Protein AF-A0A482V871-F1 (afdb_monomer_lite)

pLDDT: mean 84.36, std 13.16, range [38.84, 95.25]

Foldseek 3Di:
DQAWPDKDWDDDPDDDQPDDTDTDIDTDRPPDDDAKDFDDDVPDTQKIAGPPDVVRIDGDDDPRDDDDPVVCVVPDPD

Radius of gyration: 14.01 Å; chains: 1; bounding box: 32×28×39 Å

InterPro domains:
  IPR036179 Immunoglobulin-like domain superfamily [SSF48726] (12-48)

Structure (mmCIF, N/CA/C/O backbone):
data_AF-A0A482V871-F1
#
_entry.id   AF-A0A482V871-F1
#
loop_
_atom_site.group_PDB
_atom_site.id
_atom_site.type_symbol
_atom_site.label_atom_id
_atom_site.label_alt_id
_atom_site.label_comp_id
_atom_site.label_asym_id
_atom_site.label_entity_id
_atom_site.label_seq_id
_atom_site.pdbx_PDB_ins_code
_atom_site.Cartn_x
_atom_site.Cartn_y
_atom_site.Cartn_z
_atom_site.occupancy
_atom_site.B_iso_or_equiv
_atom_site.auth_seq_id
_atom_site.auth_comp_id
_atom_site.auth_asym_id
_atom_site.auth_atom_id
_atom_site.pdbx_PDB_model_num
ATOM 1 N N . SER A 1 1 ? 8.098 -16.696 -20.504 1.00 50.41 1 SER A N 1
ATOM 2 C CA . SER A 1 1 ? 7.199 -15.550 -20.278 1.00 50.41 1 SER A CA 1
ATOM 3 C C . SER A 1 1 ? 7.595 -14.906 -18.968 1.00 50.41 1 SER A C 1
ATOM 5 O O . SER A 1 1 ? 7.576 -15.600 -17.962 1.00 50.41 1 SER A O 1
ATOM 7 N N . SER A 1 2 ? 8.017 -13.645 -18.979 1.00 59.31 2 SER A N 1
ATOM 8 C CA . SER A 1 2 ? 8.398 -12.911 -17.766 1.00 59.31 2 SER A CA 1
ATOM 9 C C . SER A 1 2 ? 7.130 -12.356 -17.119 1.00 59.31 2 SER A C 1
ATOM 11 O O . SER A 1 2 ? 6.358 -11.651 -17.772 1.00 59.31 2 SER A O 1
ATOM 13 N N . SER A 1 3 ? 6.866 -12.727 -15.874 1.00 67.75 3 SER A N 1
ATOM 14 C CA . SER A 1 3 ? 5.643 -12.372 -15.150 1.00 67.75 3 SER A CA 1
ATOM 15 C C . SER A 1 3 ? 5.954 -12.154 -13.677 1.00 67.75 3 SER A C 1
ATOM 17 O O . SER A 1 3 ? 7.018 -12.539 -13.207 1.00 67.75 3 SER A O 1
ATOM 19 N N . LEU A 1 4 ? 5.008 -11.569 -12.940 1.00 77.88 4 LEU A N 1
ATOM 20 C CA . LEU A 1 4 ? 5.071 -11.474 -11.483 1.00 77.88 4 LEU A CA 1
ATOM 21 C C . LEU A 1 4 ? 5.417 -12.843 -10.878 1.00 77.88 4 LEU A C 1
ATOM 23 O O . LEU A 1 4 ? 4.631 -13.786 -10.976 1.00 77.88 4 LEU A O 1
ATOM 27 N N . LYS A 1 5 ? 6.595 -12.937 -10.267 1.00 81.12 5 LYS A N 1
ATOM 28 C CA . LYS A 1 5 ? 7.138 -14.189 -9.745 1.00 81.12 5 LYS A CA 1
ATOM 29 C C . LYS A 1 5 ? 6.671 -14.464 -8.326 1.00 81.12 5 LYS A C 1
ATOM 31 O O . LYS A 1 5 ? 6.390 -15.606 -7.976 1.00 81.12 5 LYS A O 1
ATOM 36 N N . SER A 1 6 ? 6.590 -13.427 -7.495 1.00 84.12 6 SER A N 1
ATOM 37 C CA . SER A 1 6 ? 6.054 -13.561 -6.141 1.00 84.12 6 SER A CA 1
ATOM 38 C C . SER A 1 6 ? 5.463 -12.258 -5.624 1.00 84.12 6 SER A C 1
ATOM 40 O O . SER A 1 6 ? 5.917 -11.174 -5.990 1.00 84.12 6 SER A O 1
ATOM 42 N N . VAL A 1 7 ? 4.468 -12.387 -4.745 1.00 88.44 7 VAL A N 1
ATOM 43 C CA . VAL A 1 7 ? 3.932 -11.304 -3.914 1.00 88.44 7 VAL A CA 1
ATOM 44 C C . VAL A 1 7 ? 3.849 -11.814 -2.487 1.00 88.44 7 VAL A C 1
ATOM 46 O O . VAL A 1 7 ? 3.330 -12.904 -2.245 1.00 88.44 7 VAL A O 1
ATOM 49 N N . ARG A 1 8 ? 4.332 -11.019 -1.535 1.00 91.62 8 ARG A N 1
ATOM 50 C CA . ARG A 1 8 ? 4.135 -11.246 -0.105 1.00 91.62 8 ARG A CA 1
ATOM 51 C C . AR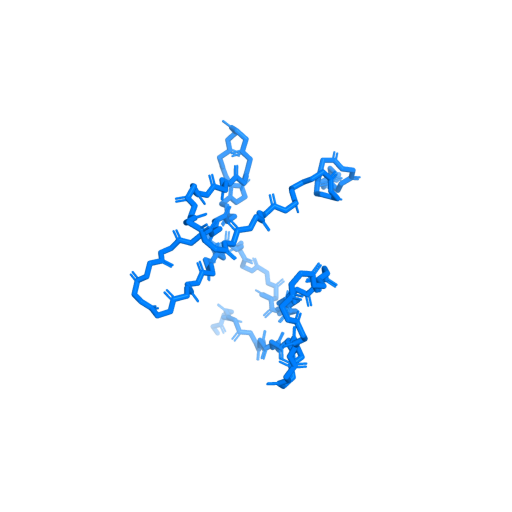G A 1 8 ? 3.546 -10.007 0.536 1.00 91.62 8 ARG A C 1
ATOM 53 O O . ARG A 1 8 ? 4.134 -8.929 0.503 1.00 91.62 8 ARG A O 1
ATOM 60 N N . ILE A 1 9 ? 2.391 -10.197 1.156 1.00 91.81 9 ILE A N 1
ATOM 61 C CA . ILE A 1 9 ? 1.711 -9.169 1.926 1.00 91.81 9 ILE A CA 1
ATOM 62 C C . ILE A 1 9 ? 2.024 -9.381 3.404 1.00 91.81 9 ILE A C 1
ATOM 64 O O . ILE A 1 9 ? 1.786 -10.462 3.939 1.00 91.81 9 ILE A O 1
ATOM 68 N N . ARG A 1 10 ? 2.560 -8.352 4.063 1.00 92.56 10 ARG A N 1
ATOM 69 C CA . ARG A 1 10 ? 2.760 -8.334 5.514 1.00 92.56 10 ARG A CA 1
ATOM 70 C C . ARG A 1 10 ? 1.852 -7.284 6.128 1.00 92.56 10 ARG A C 1
ATOM 72 O O . ARG A 1 10 ? 2.024 -6.087 5.890 1.00 92.56 10 ARG A O 1
ATOM 79 N N . VAL A 1 11 ? 0.898 -7.755 6.917 1.00 91.25 11 VAL A N 1
ATOM 80 C CA . VAL A 1 11 ? -0.034 -6.930 7.684 1.00 91.25 11 VAL A CA 1
ATOM 81 C C . VAL A 1 11 ? -0.157 -7.517 9.091 1.00 91.25 11 VAL A C 1
ATOM 83 O O . VAL A 1 11 ? -0.073 -8.739 9.232 1.00 91.25 11 VAL A O 1
ATOM 86 N N . PRO A 1 12 ? -0.322 -6.694 10.137 1.00 91.06 12 PRO A N 1
ATOM 87 C CA . PRO A 1 12 ? -0.639 -7.210 11.463 1.00 91.06 12 PRO A CA 1
ATOM 88 C C . PRO A 1 12 ? -2.006 -7.905 11.455 1.00 91.06 12 PRO A C 1
ATOM 90 O O . PRO A 1 12 ? -2.938 -7.421 10.816 1.00 91.06 12 PRO A O 1
ATOM 93 N N . GLU A 1 13 ? -2.129 -9.014 12.182 1.00 88.81 13 GLU A N 1
ATOM 94 C CA . GLU A 1 13 ? -3.387 -9.769 12.290 1.00 88.81 13 GLU A CA 1
ATOM 95 C C . GLU A 1 13 ? -4.459 -8.985 13.059 1.00 88.81 13 GLU A C 1
ATOM 97 O O . GLU A 1 13 ? -5.625 -8.952 12.672 1.00 88.81 13 GLU A O 1
ATOM 102 N N . VAL A 1 14 ? -4.047 -8.307 14.133 1.00 88.12 14 VAL A N 1
ATOM 103 C CA . VAL A 1 14 ? -4.905 -7.476 14.977 1.00 88.12 14 VAL A CA 1
ATOM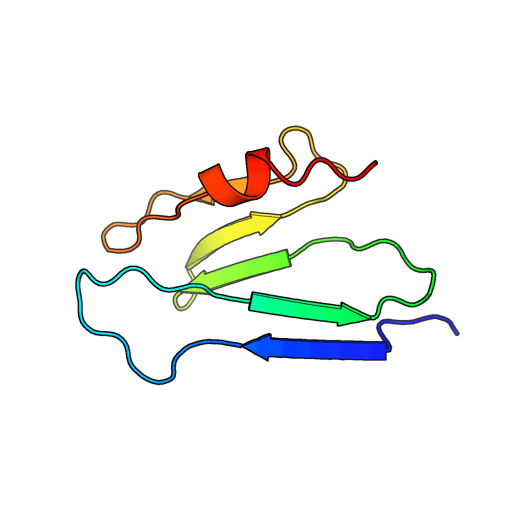 104 C C . VAL A 1 14 ? -4.152 -6.206 15.343 1.00 88.12 14 VAL A C 1
ATOM 106 O O . VAL A 1 14 ? -2.958 -6.238 15.638 1.00 88.12 14 VAL A O 1
ATOM 109 N N . VAL A 1 15 ? -4.864 -5.083 15.334 1.00 87.44 15 VAL A N 1
ATOM 110 C CA . VAL A 1 15 ? -4.332 -3.757 15.667 1.00 87.44 15 VAL A CA 1
ATOM 111 C C . VAL A 1 15 ? -5.262 -3.089 16.668 1.00 87.44 15 VAL A C 1
ATOM 113 O O . VAL A 1 15 ? -6.484 -3.251 16.576 1.00 87.44 15 VAL A O 1
ATOM 116 N N . LYS A 1 16 ? -4.722 -2.342 17.636 1.00 91.69 16 LYS A N 1
ATOM 117 C CA . LYS A 1 16 ? -5.574 -1.540 18.522 1.00 91.69 16 LYS A CA 1
ATOM 118 C C . LYS A 1 16 ? -5.961 -0.242 17.823 1.00 91.69 16 LYS A C 1
ATOM 120 O O . LYS A 1 16 ? -5.178 0.351 17.084 1.00 91.69 16 LYS A O 1
ATOM 125 N N . SER A 1 17 ? -7.183 0.221 18.075 1.00 89.12 17 SER A N 1
ATOM 126 C CA . SER A 1 17 ? -7.652 1.501 17.542 1.00 89.12 17 SER A CA 1
ATOM 127 C C . SER A 1 17 ? -6.744 2.644 18.003 1.00 89.12 17 SER A C 1
ATOM 129 O O . SER A 1 17 ? -6.479 2.777 19.195 1.00 89.12 17 SER A O 1
ATOM 131 N N . GLY A 1 18 ? -6.317 3.484 17.060 1.00 88.75 18 GLY A N 1
ATOM 132 C CA . GLY A 1 18 ? -5.421 4.615 17.312 1.00 88.75 18 GLY A CA 1
ATOM 133 C C . GLY A 1 18 ? -3.929 4.292 17.191 1.00 88.75 18 GLY A C 1
ATOM 134 O O . GLY A 1 18 ? -3.127 5.221 17.208 1.00 88.75 18 GLY A O 1
ATOM 135 N N . GLU A 1 19 ? -3.543 3.022 17.032 1.00 90.88 19 GLU A N 1
ATOM 136 C CA . GLU A 1 19 ? -2.151 2.661 16.754 1.00 90.88 19 GLU A CA 1
ATOM 137 C C . GLU A 1 19 ? -1.798 2.857 15.274 1.00 90.88 19 GLU A C 1
ATOM 139 O O . GLU A 1 19 ? -2.594 2.589 14.371 1.00 90.88 19 GLU A O 1
ATOM 144 N N . THR A 1 20 ? -0.562 3.287 15.027 1.00 90.38 20 THR A N 1
ATOM 145 C CA . THR A 1 20 ? 0.013 3.347 13.682 1.00 90.38 20 THR A CA 1
ATOM 146 C C . THR A 1 20 ? 0.559 1.982 13.301 1.00 90.38 20 THR A C 1
ATOM 148 O O . THR A 1 20 ? 1.353 1.394 14.035 1.00 90.38 20 THR A O 1
ATOM 151 N N . VAL A 1 21 ? 0.200 1.506 12.111 1.00 90.38 21 VAL A N 1
ATOM 152 C CA . VAL A 1 21 ? 0.706 0.242 11.572 1.00 90.38 21 VAL A CA 1
ATOM 153 C C . VAL A 1 21 ? 1.284 0.413 10.181 1.00 90.38 21 VAL A C 1
ATOM 155 O O . VAL A 1 21 ? 0.911 1.312 9.433 1.00 90.38 21 VAL A O 1
ATOM 158 N N . THR A 1 22 ? 2.218 -0.469 9.831 1.00 90.12 22 THR A N 1
ATOM 159 C CA . THR A 1 22 ? 2.805 -0.520 8.491 1.00 90.12 22 THR A CA 1
ATOM 160 C C . THR A 1 22 ? 2.201 -1.690 7.727 1.00 90.12 22 THR A C 1
ATOM 162 O O . THR A 1 22 ? 2.294 -2.833 8.169 1.00 90.12 22 THR A O 1
ATOM 165 N N . LEU A 1 23 ? 1.615 -1.402 6.567 1.00 90.81 23 LEU A N 1
ATOM 166 C CA . LEU A 1 23 ? 1.223 -2.410 5.586 1.00 90.81 23 LEU A CA 1
ATOM 167 C C . LEU A 1 23 ? 2.355 -2.531 4.565 1.00 90.81 23 LEU A C 1
ATOM 169 O O . LEU A 1 23 ? 2.792 -1.523 4.010 1.00 90.81 23 LEU A O 1
ATOM 173 N N . SER A 1 24 ? 2.865 -3.737 4.330 1.00 90.19 24 SER A N 1
ATOM 174 C CA . SER A 1 24 ? 3.969 -3.957 3.388 1.00 90.19 24 SER A CA 1
ATOM 175 C C . SER A 1 24 ? 3.576 -4.937 2.294 1.00 90.19 24 SER A C 1
ATOM 177 O O . SER A 1 24 ? 2.981 -5.980 2.557 1.00 90.19 24 SER A O 1
ATOM 179 N N . CYS A 1 25 ? 3.935 -4.590 1.061 1.00 89.31 25 CYS A N 1
ATOM 180 C CA . CYS A 1 25 ? 3.803 -5.441 -0.112 1.00 89.31 25 CYS A CA 1
ATOM 181 C C . CYS A 1 25 ? 5.197 -5.622 -0.712 1.00 89.31 25 CYS A C 1
ATOM 183 O O . CYS A 1 25 ? 5.777 -4.674 -1.237 1.00 89.31 25 CYS A O 1
ATOM 185 N N . GLU A 1 26 ? 5.744 -6.825 -0.585 1.00 89.62 26 GLU A N 1
ATOM 186 C CA . GLU A 1 26 ? 6.959 -7.241 -1.280 1.00 89.62 26 GLU A CA 1
ATOM 187 C C . GLU A 1 26 ? 6.551 -7.928 -2.579 1.00 89.62 26 GLU A C 1
ATOM 189 O O . GLU A 1 26 ? 5.676 -8.794 -2.571 1.00 89.62 26 GLU A O 1
ATOM 194 N N . TYR A 1 27 ? 7.193 -7.583 -3.688 1.00 87.94 27 TYR A N 1
ATOM 195 C CA . TYR A 1 27 ? 6.923 -8.202 -4.978 1.00 87.94 27 TYR A CA 1
ATOM 196 C C . TYR A 1 27 ? 8.218 -8.408 -5.763 1.00 87.94 27 TYR A C 1
ATOM 198 O O . TYR A 1 27 ? 9.146 -7.608 -5.670 1.00 87.94 27 TYR A O 1
ATOM 206 N N . ASP A 1 28 ? 8.259 -9.478 -6.553 1.00 88.12 28 ASP A N 1
ATOM 207 C CA . ASP A 1 28 ? 9.320 -9.755 -7.523 1.00 88.12 28 ASP A CA 1
ATOM 208 C C . ASP A 1 28 ? 8.703 -9.750 -8.923 1.00 88.12 28 ASP A C 1
ATOM 210 O O . ASP A 1 28 ? 7.922 -10.638 -9.274 1.00 88.12 28 ASP A O 1
ATOM 214 N N . LEU A 1 29 ? 9.010 -8.705 -9.691 1.00 84.56 29 LEU A N 1
ATOM 215 C CA . LEU A 1 29 ? 8.488 -8.500 -11.043 1.00 84.56 29 LEU A CA 1
ATOM 216 C C . LEU A 1 29 ? 9.453 -8.982 -12.127 1.00 84.56 29 LEU A C 1
ATOM 218 O O . LEU A 1 29 ? 9.185 -8.768 -13.310 1.00 84.56 29 LEU A O 1
ATOM 222 N N . GLU A 1 30 ? 10.573 -9.595 -11.742 1.00 86.06 30 GLU A N 1
ATOM 223 C CA . GLU A 1 30 ? 11.683 -9.908 -12.634 1.00 86.06 30 GLU A CA 1
ATOM 224 C C . GLU A 1 30 ? 12.126 -8.665 -13.434 1.00 86.06 30 GLU A C 1
ATOM 226 O O . GLU A 1 30 ? 12.794 -7.784 -12.902 1.00 86.06 30 GLU A O 1
ATOM 231 N N . GLN A 1 31 ? 11.744 -8.577 -14.710 1.00 81.00 31 GLN A N 1
ATOM 232 C CA . GLN A 1 31 ? 12.099 -7.492 -15.638 1.00 81.00 31 GLN A CA 1
ATOM 233 C C . GLN A 1 31 ? 10.876 -6.671 -16.078 1.00 81.00 31 GLN A C 1
ATOM 235 O O . GLN A 1 31 ? 10.959 -5.870 -17.008 1.00 81.00 31 GLN A O 1
ATOM 240 N N . VAL A 1 32 ? 9.719 -6.885 -15.448 1.00 84.06 32 VAL A N 1
ATOM 241 C CA . VAL A 1 32 ? 8.467 -6.208 -15.796 1.00 84.06 32 VAL A CA 1
ATOM 242 C C . VAL A 1 32 ?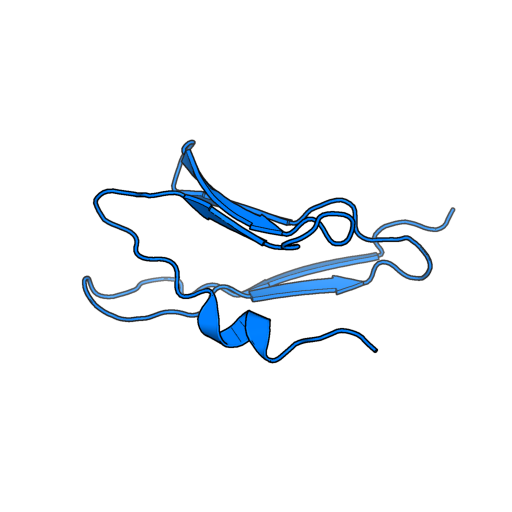 8.255 -5.000 -14.885 1.00 84.06 32 VAL A C 1
ATOM 244 O O . VAL A 1 32 ? 8.505 -5.041 -13.684 1.00 84.06 32 VAL A O 1
ATOM 247 N N . ALA A 1 33 ? 7.767 -3.897 -15.450 1.00 84.75 33 ALA A N 1
ATOM 248 C CA . ALA A 1 33 ? 7.426 -2.719 -14.664 1.00 84.75 33 ALA A CA 1
ATOM 249 C C . ALA A 1 33 ? 6.171 -2.959 -13.810 1.00 84.75 33 ALA A C 1
ATOM 251 O O . ALA A 1 33 ? 5.177 -3.519 -14.280 1.00 84.75 33 ALA A O 1
ATOM 252 N N . LEU A 1 34 ? 6.181 -2.453 -12.576 1.00 87.69 34 LEU A N 1
ATOM 253 C CA . LEU A 1 34 ? 4.988 -2.425 -11.737 1.00 87.69 34 LEU A CA 1
ATOM 254 C C . LEU A 1 34 ? 3.930 -1.521 -12.383 1.00 87.69 34 LEU A C 1
ATOM 256 O O . LEU A 1 34 ? 4.212 -0.372 -12.722 1.00 87.69 34 LEU A O 1
ATOM 260 N N . TYR A 1 35 ? 2.698 -2.018 -12.504 1.00 89.25 35 TYR A N 1
ATOM 261 C CA . TYR A 1 35 ? 1.583 -1.203 -12.984 1.00 89.25 35 TYR A CA 1
ATOM 262 C C . TYR A 1 35 ? 0.971 -0.356 -11.859 1.00 89.25 35 TYR A C 1
ATOM 264 O O . TYR A 1 35 ? 0.931 0.868 -11.958 1.00 89.25 35 TYR A O 1
ATOM 272 N N . THR A 1 36 ? 0.516 -0.989 -10.773 1.00 91.88 36 THR A N 1
ATOM 273 C CA . THR A 1 36 ? -0.086 -0.294 -9.627 1.00 91.88 36 THR A CA 1
ATOM 274 C C . THR A 1 36 ? -0.068 -1.159 -8.367 1.00 91.88 36 THR A C 1
ATOM 276 O O . THR A 1 36 ? -0.133 -2.383 -8.455 1.00 91.88 36 THR A O 1
ATOM 279 N N . ILE A 1 37 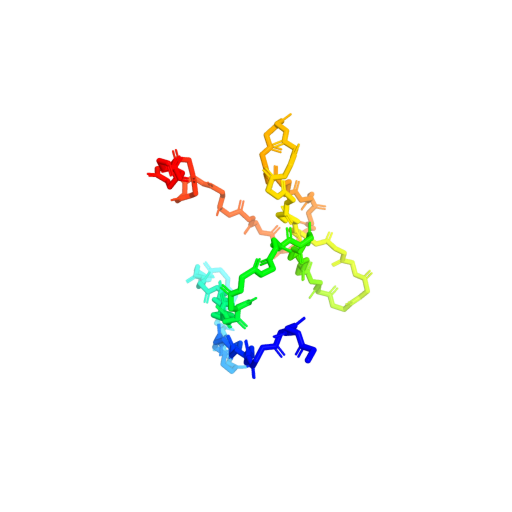? -0.031 -0.519 -7.198 1.00 92.56 37 ILE A N 1
ATOM 280 C CA . ILE A 1 37 ? -0.401 -1.117 -5.908 1.00 92.56 37 ILE A CA 1
ATOM 281 C C . ILE A 1 37 ? -1.593 -0.337 -5.375 1.00 92.56 37 ILE A C 1
ATOM 283 O O . ILE A 1 37 ? -1.590 0.894 -5.398 1.00 92.56 37 ILE A O 1
ATOM 287 N N . LYS A 1 38 ? -2.600 -1.043 -4.870 1.00 94.81 38 LYS A N 1
ATOM 288 C CA . LYS A 1 38 ? -3.777 -0.440 -4.249 1.00 94.81 38 LYS A CA 1
ATOM 289 C C . LYS A 1 38 ? -4.079 -1.137 -2.938 1.00 94.81 38 LYS A C 1
ATOM 291 O O . LYS A 1 38 ? -4.055 -2.364 -2.882 1.00 94.81 38 LYS A O 1
ATOM 296 N N . TRP A 1 39 ? -4.392 -0.353 -1.915 1.00 94.38 39 TRP A N 1
ATOM 297 C CA . TRP A 1 39 ? -4.899 -0.866 -0.651 1.00 94.38 39 TRP A CA 1
ATOM 298 C C . TRP A 1 39 ? -6.358 -0.483 -0.472 1.00 94.38 39 TRP A C 1
ATOM 300 O O . TRP A 1 39 ? -6.752 0.671 -0.670 1.00 94.38 39 TRP A O 1
ATOM 310 N N . TYR A 1 40 ? -7.136 -1.478 -0.064 1.00 93.25 40 TYR A N 1
ATOM 311 C CA . TYR A 1 40 ? -8.564 -1.372 0.163 1.00 93.25 40 TYR A CA 1
ATOM 312 C C . TYR A 1 40 ? -8.884 -1.751 1.600 1.00 93.25 40 TYR A C 1
ATOM 314 O O . TYR A 1 40 ? -8.330 -2.705 2.147 1.00 93.25 40 TYR A O 1
ATOM 322 N N . TRP A 1 41 ? -9.791 -1.000 2.210 1.00 89.44 41 TRP A N 1
ATOM 323 C CA . TRP A 1 41 ? -10.458 -1.398 3.436 1.00 89.44 41 TRP A CA 1
ATOM 324 C C . TRP A 1 41 ? -11.897 -1.712 3.066 1.00 89.44 41 TRP A C 1
ATOM 326 O O . TRP A 1 41 ? -12.660 -0.809 2.707 1.00 89.44 41 TRP A O 1
ATOM 336 N N . LYS A 1 42 ? -12.255 -2.999 3.126 1.00 88.19 42 LYS A N 1
ATOM 337 C CA . LYS A 1 42 ? -13.460 -3.516 2.463 1.00 88.19 42 LYS A CA 1
ATOM 338 C C . LYS A 1 42 ? -13.412 -3.127 0.979 1.00 88.19 42 LYS A C 1
ATOM 340 O O . LYS A 1 42 ? -12.416 -3.412 0.326 1.00 88.19 42 LYS A O 1
ATOM 345 N N . ASP A 1 43 ? -14.414 -2.410 0.487 1.00 92.81 43 ASP A N 1
ATOM 346 C CA . ASP A 1 43 ? -14.523 -2.022 -0.922 1.00 92.81 43 ASP A CA 1
ATOM 347 C C . ASP A 1 43 ? -14.020 -0.597 -1.203 1.00 92.81 43 ASP A C 1
ATOM 349 O O . ASP A 1 43 ? -14.144 -0.098 -2.321 1.00 92.81 43 ASP A O 1
ATOM 353 N N . VAL A 1 44 ? -13.457 0.084 -0.198 1.00 93.38 44 VAL A N 1
ATOM 354 C CA . VAL A 1 44 ? -13.013 1.476 -0.332 1.00 93.38 44 VAL A CA 1
ATOM 355 C C . VAL A 1 44 ? -11.499 1.542 -0.444 1.00 93.38 44 VAL A C 1
ATOM 357 O O . VAL A 1 44 ? -10.766 1.135 0.460 1.00 93.38 44 VAL A O 1
ATOM 360 N N . GLU A 1 45 ? -11.033 2.078 -1.568 1.00 95.25 45 GLU A N 1
ATOM 361 C CA . GLU A 1 45 ? -9.622 2.353 -1.804 1.00 95.25 45 GLU A CA 1
ATOM 362 C C . GLU A 1 45 ? -9.154 3.487 -0.891 1.00 95.25 45 GLU A C 1
ATOM 364 O O . GLU A 1 45 ? -9.712 4.583 -0.928 1.00 95.25 45 GLU A O 1
ATOM 369 N N . PHE A 1 46 ? -8.123 3.235 -0.085 1.00 94.69 46 PHE A N 1
ATOM 370 C CA . PHE A 1 46 ? -7.561 4.248 0.813 1.00 94.69 46 PHE A CA 1
ATOM 371 C C . PHE A 1 46 ? -6.126 4.647 0.455 1.00 94.69 46 PHE A C 1
ATOM 373 O O . PHE A 1 46 ? -5.681 5.728 0.840 1.00 94.69 46 PHE A O 1
ATOM 380 N N . TYR A 1 47 ? -5.419 3.837 -0.338 1.00 94.69 47 TYR A N 1
ATOM 381 C CA . TYR A 1 47 ? -4.096 4.172 -0.867 1.00 94.69 47 TYR A CA 1
ATOM 382 C C . TYR A 1 47 ? -3.885 3.597 -2.268 1.00 94.69 47 TYR A C 1
ATOM 384 O O . TYR A 1 47 ? -4.278 2.462 -2.549 1.00 94.69 47 TYR A O 1
ATOM 392 N N . ARG A 1 48 ? -3.171 4.351 -3.108 1.00 95.00 48 ARG A N 1
ATOM 393 C CA . ARG A 1 48 ? -2.681 3.928 -4.422 1.00 95.00 48 ARG A CA 1
ATOM 394 C C . ARG A 1 48 ? -1.226 4.327 -4.623 1.00 95.00 48 ARG A C 1
ATOM 396 O O . ARG A 1 48 ? -0.859 5.456 -4.316 1.00 95.00 48 ARG A O 1
ATOM 403 N N . PHE A 1 49 ? -0.455 3.449 -5.254 1.00 91.88 49 PHE A N 1
ATOM 404 C CA . PHE A 1 49 ? 0.839 3.747 -5.859 1.00 91.88 49 PHE A CA 1
ATOM 405 C C . PHE A 1 49 ? 0.809 3.401 -7.353 1.00 91.88 49 PHE A C 1
ATOM 407 O O . PHE A 1 49 ? 0.419 2.292 -7.734 1.00 91.88 49 PHE A O 1
ATOM 414 N N . VAL A 1 50 ? 1.192 4.354 -8.201 1.00 93.25 50 VAL A N 1
ATOM 415 C CA . VAL A 1 50 ? 1.348 4.211 -9.653 1.00 93.25 50 VAL A CA 1
ATOM 416 C C . VAL A 1 50 ? 2.713 4.803 -10.021 1.00 93.25 50 VAL A C 1
ATOM 418 O O . VAL A 1 50 ? 2.835 6.024 -10.085 1.00 93.25 50 VAL A O 1
ATOM 421 N N . PRO A 1 51 ? 3.743 3.979 -10.296 1.00 90.50 51 PRO A N 1
ATOM 422 C CA . PRO A 1 51 ? 5.106 4.466 -10.548 1.00 90.50 51 PRO A CA 1
ATOM 423 C C . PRO A 1 51 ? 5.225 5.500 -11.673 1.00 90.50 51 PRO A C 1
ATOM 425 O O . PRO A 1 51 ? 6.166 6.280 -11.704 1.00 90.50 51 PRO A O 1
ATOM 428 N N . LYS A 1 52 ? 4.287 5.473 -12.626 1.00 89.25 52 LYS A N 1
ATOM 429 C CA . LYS A 1 52 ? 4.276 6.345 -13.805 1.00 89.25 52 LYS A CA 1
ATOM 430 C C . LYS A 1 52 ? 3.563 7.686 -13.580 1.00 89.25 52 LYS A C 1
ATOM 432 O O . LYS A 1 52 ? 3.532 8.496 -14.499 1.00 89.25 52 LYS A O 1
ATOM 437 N N . GLU A 1 53 ? 2.950 7.906 -12.417 1.00 91.62 53 GLU A N 1
ATO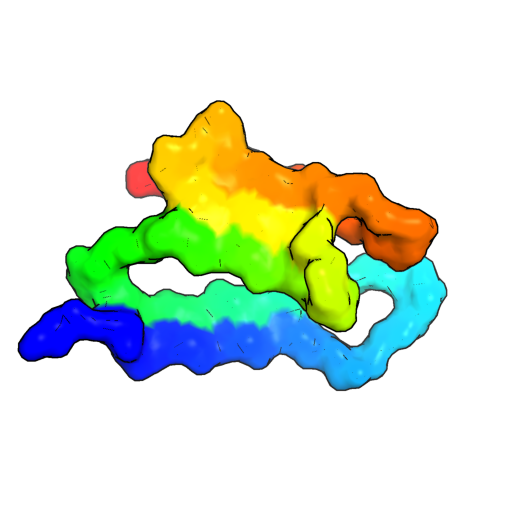M 438 C CA . GLU A 1 53 ? 2.266 9.162 -12.084 1.00 91.62 53 GLU A CA 1
ATOM 439 C C . GLU A 1 53 ? 3.179 10.115 -11.298 1.00 91.62 53 GLU A C 1
ATOM 441 O O . GLU A 1 53 ? 4.137 9.700 -10.649 1.00 91.62 53 GLU A O 1
ATOM 446 N N . SER A 1 54 ? 2.851 11.409 -11.336 1.00 89.00 54 SER A N 1
ATOM 447 C CA . SER A 1 54 ? 3.467 12.438 -10.499 1.00 89.00 54 SER A CA 1
ATOM 448 C C . SER A 1 54 ? 2.363 13.243 -9.794 1.00 89.00 54 SER A C 1
ATOM 450 O O . SER A 1 54 ? 1.594 13.919 -10.483 1.00 89.00 54 SER A O 1
ATOM 452 N N . PRO A 1 55 ? 2.229 13.162 -8.454 1.00 89.56 55 PRO A N 1
ATOM 453 C CA . PRO A 1 55 ? 3.002 12.305 -7.549 1.00 89.56 55 PRO A CA 1
ATOM 454 C C . PRO A 1 55 ? 2.682 10.807 -7.749 1.00 89.56 55 PRO A C 1
ATOM 456 O O . PRO A 1 55 ? 1.561 10.468 -8.133 1.00 89.56 55 PRO A O 1
ATOM 459 N N . PRO A 1 56 ? 3.626 9.890 -7.456 1.00 88.94 56 PRO A N 1
ATOM 460 C CA . PRO A 1 56 ? 3.451 8.459 -7.720 1.00 88.94 56 PRO A CA 1
ATOM 461 C C . PRO A 1 56 ? 2.527 7.765 -6.713 1.00 88.94 56 PRO A C 1
ATOM 463 O O . PRO A 1 56 ? 2.226 6.582 -6.860 1.00 88.94 56 PRO A O 1
ATOM 466 N N . PHE A 1 57 ? 2.071 8.469 -5.675 1.00 90.88 57 PHE A N 1
ATOM 467 C CA . PHE A 1 57 ? 1.164 7.944 -4.662 1.00 90.88 57 PHE A CA 1
ATOM 468 C C . PHE A 1 57 ? -0.045 8.855 -4.455 1.00 90.88 57 PHE A C 1
ATOM 470 O O . PHE A 1 57 ? 0.009 10.072 -4.639 1.00 90.88 57 PHE A O 1
ATOM 477 N N . ARG A 1 58 ? -1.145 8.249 -4.013 1.00 91.94 58 ARG A N 1
ATOM 478 C CA . ARG A 1 58 ? -2.382 8.929 -3.634 1.00 91.94 58 ARG A CA 1
ATOM 479 C C . ARG A 1 58 ? -2.934 8.300 -2.359 1.00 91.94 58 ARG A C 1
ATOM 481 O O . ARG A 1 58 ? -3.091 7.083 -2.291 1.00 91.94 58 ARG A O 1
ATOM 488 N N . ALA A 1 59 ? -3.238 9.132 -1.370 1.00 92.75 59 ALA A N 1
ATOM 489 C CA . ALA A 1 59 ? -3.995 8.752 -0.183 1.00 92.75 59 ALA A CA 1
ATOM 490 C C . ALA A 1 59 ? -5.418 9.301 -0.307 1.00 92.75 59 ALA A C 1
ATOM 492 O O . ALA A 1 59 ? -5.600 10.454 -0.702 1.00 92.75 59 ALA A O 1
ATOM 493 N N . PHE A 1 60 ? -6.415 8.484 0.020 1.00 91.75 60 PHE A N 1
ATOM 494 C CA . PHE A 1 60 ? -7.817 8.888 -0.020 1.00 91.75 60 PHE A CA 1
ATOM 495 C C . PHE A 1 60 ? -8.344 9.101 1.397 1.00 91.75 60 PHE A C 1
ATOM 497 O O . PHE A 1 60 ? -8.051 8.326 2.309 1.00 91.75 60 PHE A O 1
ATOM 504 N N . THR A 1 61 ? -9.132 10.159 1.583 1.00 87.69 61 THR A N 1
ATOM 505 C CA . THR A 1 61 ? -9.719 10.489 2.883 1.00 87.69 61 THR A CA 1
ATOM 506 C C . THR A 1 61 ? -10.714 9.417 3.311 1.00 87.69 61 THR A C 1
ATOM 508 O O . THR A 1 61 ? -11.679 9.128 2.606 1.00 87.69 61 THR A O 1
ATOM 511 N N . MET A 1 62 ? -10.506 8.870 4.505 1.00 90.12 62 MET A N 1
ATOM 512 C CA . MET A 1 62 ? -11.337 7.838 5.116 1.00 90.12 62 MET A CA 1
ATOM 513 C C . MET A 1 62 ? -11.657 8.230 6.557 1.00 90.12 62 MET A C 1
ATOM 515 O O . MET A 1 62 ? -10.791 8.708 7.283 1.00 90.12 62 MET A O 1
ATOM 519 N N . LYS A 1 63 ? -12.897 7.996 7.005 1.00 85.75 63 LYS A N 1
ATOM 520 C CA . LYS A 1 63 ? -13.362 8.434 8.336 1.00 85.75 63 LYS A CA 1
ATOM 521 C C . L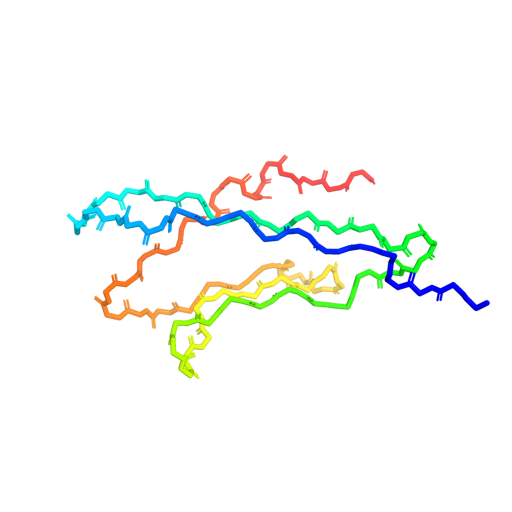YS A 1 63 ? -12.533 7.869 9.500 1.00 85.75 63 LYS A C 1
ATOM 523 O O . LYS A 1 63 ? -12.401 8.529 10.522 1.00 85.75 63 LYS A O 1
ATOM 528 N N . TYR A 1 64 ? -12.005 6.655 9.350 1.00 86.38 64 TYR A N 1
ATOM 529 C CA . TYR A 1 64 ? -11.331 5.915 10.426 1.00 86.38 64 TYR A CA 1
ATOM 530 C C . TYR A 1 64 ? -9.896 5.502 10.087 1.00 86.38 64 TYR A C 1
ATOM 532 O O . TYR A 1 64 ? -9.266 4.804 10.873 1.00 86.38 64 TYR A O 1
ATOM 540 N N . ILE A 1 65 ? -9.388 5.892 8.915 1.00 88.62 65 ILE A N 1
ATOM 541 C CA . ILE A 1 65 ? -8.046 5.530 8.456 1.00 88.62 65 ILE A CA 1
ATOM 542 C C . ILE A 1 65 ? -7.332 6.811 8.058 1.00 88.62 65 ILE A C 1
ATOM 544 O O . ILE A 1 65 ? -7.801 7.547 7.191 1.00 88.62 65 ILE A O 1
ATOM 548 N N . ASN A 1 66 ? -6.186 7.054 8.685 1.00 90.00 66 ASN A N 1
ATOM 549 C CA . ASN A 1 66 ? -5.245 8.076 8.262 1.00 90.00 66 ASN A CA 1
ATOM 550 C C . ASN A 1 66 ? -4.052 7.387 7.595 1.00 90.00 66 ASN A C 1
ATOM 552 O O . ASN A 1 66 ? -3.507 6.428 8.139 1.00 90.00 66 ASN A O 1
ATOM 556 N N . VAL A 1 67 ? -3.685 7.848 6.402 1.00 91.00 67 VAL A N 1
ATOM 557 C CA . VAL A 1 67 ? -2.590 7.263 5.627 1.00 91.00 67 VAL A CA 1
ATOM 558 C C . VAL A 1 67 ? -1.395 8.194 5.692 1.00 91.00 67 VAL A C 1
ATOM 560 O O . VAL A 1 67 ? -1.421 9.286 5.126 1.00 91.00 67 VAL A O 1
ATOM 563 N N . ASP A 1 68 ? -0.336 7.733 6.349 1.00 87.62 68 ASP A N 1
ATOM 564 C CA . ASP A 1 68 ? 0.941 8.431 6.364 1.00 87.62 68 ASP A CA 1
ATOM 565 C C . ASP A 1 68 ? 1.732 8.126 5.083 1.00 87.62 68 ASP A C 1
ATOM 567 O O . ASP A 1 68 ? 2.252 7.025 4.884 1.00 87.62 68 ASP A O 1
ATOM 571 N N . VAL A 1 69 ? 1.815 9.120 4.196 1.00 79.75 69 VAL A N 1
ATOM 572 C CA . VAL A 1 69 ? 2.599 9.056 2.952 1.00 79.75 69 VAL A CA 1
ATOM 573 C C . VAL A 1 69 ? 3.994 9.672 3.088 1.00 79.75 69 VAL A C 1
ATOM 575 O O . VAL A 1 69 ? 4.792 9.585 2.154 1.00 79.75 69 VAL A O 1
ATOM 578 N N . SER A 1 70 ? 4.321 10.268 4.241 1.00 77.00 70 SER A N 1
ATOM 579 C CA . SER A 1 70 ? 5.587 10.983 4.455 1.00 77.00 70 SER A CA 1
ATOM 580 C C . SER A 1 70 ? 6.801 10.068 4.291 1.00 77.00 70 SER A C 1
ATOM 582 O O . SER A 1 70 ? 7.821 10.467 3.731 1.00 77.00 70 SER A O 1
ATOM 584 N N . ARG A 1 71 ? 6.663 8.795 4.677 1.00 65.94 71 ARG A N 1
ATOM 585 C CA . ARG A 1 71 ? 7.727 7.793 4.567 1.00 65.94 71 ARG A CA 1
ATOM 586 C C . ARG A 1 71 ? 8.148 7.509 3.120 1.00 65.94 71 ARG A C 1
ATOM 588 O O . ARG A 1 71 ? 9.295 7.131 2.894 1.00 65.94 71 ARG A O 1
ATOM 595 N N . PHE A 1 72 ? 7.256 7.707 2.148 1.00 62.94 72 PHE A N 1
ATOM 596 C CA . PHE A 1 72 ? 7.518 7.424 0.732 1.00 62.94 72 PHE A CA 1
ATOM 597 C C . PHE A 1 72 ? 8.106 8.617 -0.030 1.00 62.94 72 PHE A C 1
ATOM 599 O O . PHE A 1 72 ? 8.725 8.407 -1.066 1.00 62.94 72 PHE A O 1
ATOM 606 N N . MET A 1 73 ? 8.005 9.841 0.502 1.00 56.44 73 MET A N 1
ATOM 607 C CA . MET A 1 73 ? 8.693 11.018 -0.057 1.00 56.44 73 MET A CA 1
ATOM 608 C C . MET A 1 73 ? 10.224 10.900 0.012 1.00 56.44 73 MET A C 1
ATOM 610 O O . MET A 1 73 ? 10.925 11.530 -0.771 1.00 56.44 73 MET A O 1
ATOM 614 N N . ASN A 1 74 ? 10.742 10.061 0.916 1.00 51.62 74 ASN A N 1
ATOM 615 C CA . ASN A 1 74 ? 12.177 9.791 1.049 1.00 51.62 74 ASN A CA 1
ATOM 616 C C . ASN A 1 74 ? 12.661 8.638 0.149 1.00 51.62 74 ASN A C 1
ATOM 618 O O . ASN A 1 74 ? 13.863 8.439 0.005 1.00 51.62 74 ASN A O 1
ATOM 622 N N . TYR A 1 75 ? 11.740 7.880 -0.456 1.00 50.72 75 TYR A N 1
ATOM 623 C CA . TYR A 1 75 ? 12.032 6.826 -1.428 1.00 50.72 75 TYR A CA 1
ATOM 624 C C . TYR A 1 75 ? 11.902 7.414 -2.842 1.00 50.72 75 TYR A C 1
ATOM 626 O O . TYR A 1 75 ? 10.977 7.097 -3.584 1.00 50.72 75 TYR A O 1
ATOM 634 N N . SER A 1 76 ? 12.820 8.311 -3.218 1.00 45.41 76 SER A N 1
ATOM 635 C CA . SER A 1 76 ? 13.030 8.606 -4.639 1.00 45.41 76 SER A CA 1
ATOM 636 C C . SER A 1 76 ? 13.736 7.389 -5.242 1.00 45.41 76 SER A C 1
ATOM 638 O O . SER A 1 76 ? 14.854 7.093 -4.813 1.00 45.41 76 SER A O 1
ATOM 640 N N . PRO A 1 77 ? 13.123 6.640 -6.175 1.00 46.47 77 PRO A N 1
ATOM 641 C CA . PRO A 1 77 ? 13.888 5.672 -6.941 1.00 46.47 77 PRO A CA 1
ATOM 642 C C . PRO A 1 77 ? 14.917 6.476 -7.748 1.00 46.47 77 PRO A C 1
ATOM 644 O O . PRO A 1 77 ? 14.543 7.426 -8.436 1.00 46.47 77 PRO A O 1
ATOM 647 N N . ASN A 1 78 ? 16.204 6.159 -7.586 1.00 38.84 78 ASN A N 1
ATOM 648 C CA . ASN A 1 78 ? 17.206 6.531 -8.587 1.00 38.84 78 ASN A CA 1
ATOM 649 C C . ASN A 1 78 ? 16.876 5.831 -9.907 1.00 38.84 78 ASN A C 1
ATOM 651 O O . ASN A 1 78 ? 16.468 4.646 -9.840 1.00 38.84 78 ASN A O 1
#

Secondary structure (DSSP, 8-state):
-----EEEEE--S---TT-----EEEEE-TTSPP--EEEEETTEEEEEE-TTSSSSEEE--BTTB----HHHHT----

Sequence (78 aa):
SSSLKSVRIRVPEVVKSGETVTLSCEYDLEQVALYTIKWYWKDVEFYRFVPKESPPFRAFTMKYINVDVSRFMNYSPN

Organism: Asbolus verrucosus (NCBI:txid1661398)